Protein AF-A0A1B6I492-F1 (afdb_monomer_lite)

Radius of gyration: 30.27 Å; chains: 1; bounding box: 69×36×92 Å

InterPro domains:
  IPR038983 C2 domain-containing protein 5 [PTHR37412] (3-91)
  IPR056430 C2 domain-containing protein 5, forth YbjQ-like domain [PF23028] (2-84)

Sequence (125 aa):
SLPGLDDLEVVRNLQMFTQILRMRNNSSSNQPPPPIHNDFDKILQGVYYKMRRMTPCALGNFKIRFALPESDDIQICIVGMALGLNDKVRKSVRRRTVGAASKPESAWPGRSGGGEEPSDVHSDT

Foldseek 3Di:
DAPPCPVFDWDAPKDKDKDKDKDFQPPVDPDDDDDPVVVVVVVVVVVVVVCPVLPVKDKAPWDWDWDDPDVRMIMIMIITMIIRTDPVVVVVVVCVVVVVPPDDDDDDDDDDDDDDDDDDDDDDD

Organism: NCBI:txid320908

pLDDT: mean 70.13, std 17.62, range [33.47, 92.19]

Structure (mmCIF, N/CA/C/O backbone):
data_AF-A0A1B6I492-F1
#
_entry.id   AF-A0A1B6I492-F1
#
loop_
_atom_site.group_PDB
_atom_site.id
_atom_site.type_symbol
_atom_site.label_atom_id
_atom_site.label_alt_id
_atom_site.label_comp_id
_atom_site.label_asym_id
_atom_site.label_entity_id
_atom_site.label_seq_id
_atom_site.pdbx_PDB_ins_code
_atom_site.Cartn_x
_atom_site.Cartn_y
_atom_site.Cartn_z
_atom_site.occupancy
_atom_site.B_iso_or_equiv
_atom_site.auth_seq_id
_atom_site.auth_comp_id
_atom_site.auth_asym_id
_atom_site.auth_atom_id
_atom_site.pdbx_PDB_model_num
ATOM 1 N N . SER A 1 1 ? -9.892 -15.845 6.747 1.00 57.31 1 SER A N 1
ATOM 2 C CA . SER A 1 1 ? -10.081 -14.692 7.653 1.00 57.31 1 SER A CA 1
ATOM 3 C C . SER A 1 1 ? -8.867 -13.775 7.555 1.00 57.31 1 SER A C 1
ATOM 5 O O . SER A 1 1 ? -7.815 -14.239 7.122 1.00 57.31 1 SER A O 1
ATOM 7 N N . LEU A 1 2 ? -9.004 -12.477 7.867 1.00 64.69 2 LEU A N 1
ATOM 8 C CA . LEU A 1 2 ? -7.837 -11.601 8.031 1.00 64.69 2 LEU A CA 1
ATOM 9 C C . LEU A 1 2 ? -7.201 -11.868 9.403 1.00 64.69 2 LEU A C 1
ATOM 11 O O . LEU A 1 2 ? -7.932 -11.842 10.392 1.00 64.69 2 LEU A O 1
ATOM 15 N N . PRO A 1 3 ? -5.879 -12.095 9.485 1.00 67.38 3 PRO A N 1
ATOM 16 C CA . PRO A 1 3 ? -5.229 -12.430 10.747 1.00 67.38 3 PRO A CA 1
ATOM 17 C C . PRO A 1 3 ? -5.353 -11.283 11.758 1.00 67.38 3 PRO A C 1
ATOM 19 O O . PRO A 1 3 ? -5.085 -10.125 11.432 1.00 67.38 3 PRO A O 1
ATOM 22 N N . GLY A 1 4 ? -5.756 -11.600 12.993 1.00 66.69 4 GLY A N 1
ATOM 23 C CA . GLY A 1 4 ? -5.865 -10.620 14.083 1.00 66.69 4 GLY A CA 1
ATOM 24 C C . GLY A 1 4 ? -7.115 -9.735 14.025 1.00 66.69 4 GLY A C 1
ATOM 25 O O . GLY A 1 4 ? -7.215 -8.756 14.784 1.00 66.69 4 GLY A O 1
ATOM 26 N N . LEU A 1 5 ? -8.049 -10.079 13.134 1.00 69.25 5 LEU A N 1
ATOM 27 C CA . LEU A 1 5 ? -9.354 -9.445 12.954 1.00 69.25 5 LEU A CA 1
ATOM 28 C C . LEU A 1 5 ? -10.522 -10.387 13.291 1.00 69.25 5 LEU A C 1
ATOM 30 O O . LEU A 1 5 ? -11.663 -10.058 12.987 1.00 69.25 5 LEU A O 1
ATOM 34 N N . ASP A 1 6 ? -10.252 -11.535 13.911 1.00 70.06 6 ASP A N 1
ATOM 35 C CA . ASP A 1 6 ? -11.236 -12.605 14.113 1.00 70.06 6 ASP A CA 1
ATOM 36 C C . ASP A 1 6 ? -12.430 -12.172 14.993 1.00 70.06 6 ASP A C 1
ATOM 38 O O . ASP A 1 6 ? -13.558 -12.585 14.740 1.00 70.06 6 ASP A O 1
ATOM 42 N N . ASP A 1 7 ? -12.213 -11.245 15.934 1.00 67.94 7 ASP A N 1
ATOM 43 C CA . ASP A 1 7 ?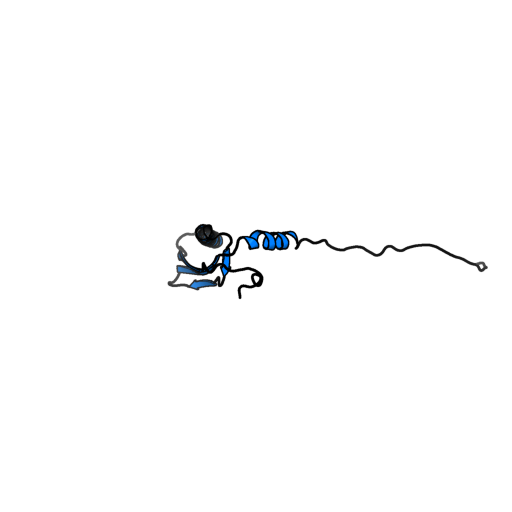 -13.259 -10.688 16.814 1.00 67.94 7 ASP A CA 1
ATOM 44 C C . ASP A 1 7 ? -13.925 -9.413 16.259 1.00 67.94 7 ASP A C 1
ATOM 46 O O . ASP A 1 7 ? -14.736 -8.768 16.936 1.00 67.94 7 ASP A O 1
ATOM 50 N N . LEU A 1 8 ? -13.512 -8.954 15.074 1.00 68.06 8 LEU A N 1
ATOM 51 C CA . LEU A 1 8 ? -13.925 -7.666 14.527 1.00 68.06 8 LEU A CA 1
ATOM 52 C C . LEU A 1 8 ? -15.013 -7.852 13.472 1.00 68.06 8 LEU A C 1
ATOM 54 O O . LEU A 1 8 ? -14.845 -8.555 12.480 1.00 68.06 8 LEU A O 1
ATOM 58 N N . GLU A 1 9 ? -16.121 -7.137 13.656 1.00 70.94 9 GLU A N 1
ATOM 59 C CA . GLU A 1 9 ? -17.194 -7.088 12.670 1.00 70.94 9 GLU A CA 1
ATOM 60 C C . GLU A 1 9 ? -16.728 -6.301 11.436 1.00 70.94 9 GLU A C 1
ATOM 62 O O . GLU A 1 9 ? -16.591 -5.070 11.457 1.00 70.94 9 GLU A O 1
ATOM 67 N N . VAL A 1 10 ? -16.456 -7.036 10.358 1.00 69.38 10 VAL A N 1
ATOM 68 C CA . VAL A 1 10 ? -16.157 -6.470 9.045 1.00 69.38 10 VAL A CA 1
ATOM 69 C C . VAL A 1 10 ? -17.453 -5.927 8.454 1.00 69.38 10 VAL A C 1
ATOM 71 O O . VAL A 1 10 ? -18.393 -6.672 8.173 1.00 69.38 10 VAL A O 1
ATOM 74 N N . VAL A 1 11 ? -17.497 -4.616 8.232 1.00 67.06 11 VAL A N 1
ATOM 75 C CA . VAL A 1 11 ? -18.570 -3.995 7.457 1.00 67.06 11 VAL A CA 1
ATOM 76 C C . VAL A 1 11 ? -18.332 -4.407 6.008 1.00 67.06 11 VAL A C 1
ATOM 78 O O . VAL A 1 11 ? -17.213 -4.316 5.512 1.00 67.06 11 VAL A O 1
ATOM 81 N N . ARG A 1 12 ? -19.372 -4.867 5.305 1.00 65.12 12 ARG A N 1
ATOM 82 C CA . ARG A 1 12 ? -19.280 -5.451 3.947 1.00 65.12 12 ARG A CA 1
ATOM 83 C C . ARG A 1 12 ? -18.794 -4.483 2.843 1.00 65.12 12 ARG A C 1
ATOM 85 O O . ARG A 1 12 ? -18.956 -4.774 1.663 1.00 65.12 12 ARG A O 1
ATOM 92 N N . ASN A 1 13 ? -18.202 -3.343 3.201 1.00 72.00 13 ASN A N 1
ATOM 93 C CA . ASN A 1 13 ? -17.577 -2.398 2.287 1.00 72.00 13 ASN A CA 1
ATOM 94 C C . ASN A 1 13 ? -16.149 -2.860 1.951 1.00 72.00 13 ASN A C 1
ATOM 96 O O . ASN A 1 13 ? -15.178 -2.486 2.613 1.00 72.00 13 ASN A O 1
ATOM 100 N N . LEU A 1 14 ? -16.058 -3.736 0.949 1.00 83.38 14 LEU A N 1
ATOM 101 C CA . LEU A 1 14 ? -14.813 -4.228 0.370 1.00 83.38 14 LEU A CA 1
ATOM 102 C C . LEU A 1 14 ? -14.456 -3.378 -0.849 1.00 83.38 14 LEU A C 1
ATOM 104 O O . LEU A 1 14 ? -15.247 -3.266 -1.784 1.00 83.38 14 LEU A O 1
ATOM 108 N N . GLN A 1 15 ? -13.240 -2.839 -0.873 1.00 88.75 15 GLN A N 1
ATOM 109 C CA . GLN A 1 15 ? -12.682 -2.183 -2.053 1.00 88.75 15 GLN A CA 1
ATOM 110 C C . GLN A 1 15 ? -11.389 -2.865 -2.478 1.00 88.75 15 GLN A C 1
ATOM 112 O O . GLN A 1 15 ? -10.414 -2.899 -1.731 1.00 88.75 15 GLN A O 1
ATOM 117 N N . MET A 1 16 ? -11.367 -3.393 -3.698 1.00 91.19 16 MET A N 1
ATOM 118 C CA . MET A 1 16 ? -10.130 -3.815 -4.346 1.00 91.19 16 MET A CA 1
ATOM 119 C C . MET A 1 16 ? -9.393 -2.603 -4.907 1.00 91.19 16 MET A C 1
ATOM 121 O O . MET A 1 16 ? -10.011 -1.685 -5.446 1.00 91.19 16 MET A O 1
ATOM 125 N N . PHE A 1 17 ? -8.065 -2.624 -4.838 1.00 88.94 17 PHE A N 1
ATOM 126 C CA . PHE A 1 17 ? -7.234 -1.633 -5.506 1.00 88.94 17 PHE A CA 1
ATOM 127 C C . PHE A 1 17 ? -6.060 -2.282 -6.233 1.00 88.94 17 PHE A C 1
ATOM 129 O O . PHE A 1 17 ? -5.566 -3.349 -5.868 1.00 88.94 17 PHE A O 1
ATOM 136 N N . THR A 1 18 ? -5.615 -1.605 -7.287 1.00 90.88 18 THR A N 1
ATOM 137 C CA . THR A 1 18 ? -4.382 -1.899 -8.013 1.00 90.88 18 THR A CA 1
ATOM 138 C C . THR A 1 18 ? -3.671 -0.581 -8.278 1.00 90.88 18 THR A C 1
ATOM 140 O O . THR A 1 18 ? -4.291 0.370 -8.752 1.00 90.88 18 THR A O 1
ATOM 143 N N . GLN A 1 19 ? -2.385 -0.509 -7.953 1.00 89.69 19 GLN A N 1
ATOM 144 C CA . GLN A 1 19 ? -1.532 0.635 -8.235 1.00 89.69 19 GLN A CA 1
ATOM 145 C C . GLN A 1 19 ? -0.311 0.149 -9.005 1.00 89.69 19 GLN A C 1
ATOM 147 O O . GLN A 1 19 ? 0.395 -0.747 -8.551 1.00 89.69 19 GLN A O 1
ATOM 152 N N . ILE A 1 20 ? -0.070 0.743 -10.169 1.00 88.50 20 ILE A N 1
ATOM 153 C CA . ILE A 1 20 ? 1.083 0.431 -11.009 1.00 88.50 20 ILE A CA 1
ATOM 154 C C . ILE A 1 20 ? 1.993 1.651 -11.022 1.00 88.50 20 ILE A C 1
ATOM 156 O O . ILE A 1 20 ? 1.534 2.773 -11.239 1.00 88.50 20 ILE A O 1
ATOM 160 N N . LEU A 1 21 ? 3.274 1.414 -10.787 1.00 86.06 21 LEU A N 1
ATOM 161 C CA . LEU A 1 21 ? 4.347 2.376 -10.942 1.00 86.06 21 LEU A CA 1
ATOM 162 C C . LEU A 1 21 ? 5.331 1.817 -11.962 1.00 86.06 21 LEU A C 1
ATOM 164 O O . LEU A 1 21 ? 5.721 0.655 -11.883 1.00 86.06 21 LEU A O 1
ATOM 168 N N . ARG A 1 22 ? 5.721 2.655 -12.916 1.00 86.19 22 ARG A N 1
ATOM 169 C CA . ARG A 1 22 ? 6.772 2.354 -13.883 1.00 86.19 22 ARG A CA 1
ATOM 170 C C . ARG A 1 22 ? 7.928 3.302 -13.634 1.00 86.19 22 ARG A C 1
ATOM 172 O O . ARG A 1 22 ? 7.721 4.509 -13.536 1.00 86.19 22 ARG A O 1
ATOM 179 N N . MET A 1 23 ? 9.113 2.735 -13.505 1.00 82.75 23 MET A N 1
ATOM 180 C CA . MET A 1 23 ? 10.364 3.443 -13.307 1.00 82.75 23 MET A CA 1
ATOM 181 C C . MET A 1 23 ? 11.292 3.051 -14.443 1.00 82.75 23 MET A C 1
ATOM 183 O O . MET A 1 23 ? 11.402 1.873 -14.764 1.00 82.75 23 MET A O 1
ATOM 187 N N . ARG A 1 24 ? 11.966 4.034 -15.024 1.00 79.25 24 ARG A N 1
ATOM 188 C CA . ARG A 1 24 ? 13.002 3.801 -16.022 1.00 79.25 24 ARG A CA 1
ATOM 189 C C . ARG A 1 24 ? 14.354 4.009 -15.369 1.00 79.25 24 ARG A C 1
ATOM 191 O O . ARG A 1 24 ? 14.593 5.061 -14.770 1.00 79.25 24 ARG A O 1
ATOM 198 N N . ASN A 1 25 ? 15.231 3.026 -15.484 1.00 69.50 25 ASN A N 1
ATOM 199 C CA . ASN A 1 25 ? 16.623 3.165 -15.107 1.00 69.50 25 ASN A CA 1
ATOM 200 C C . ASN A 1 25 ? 17.312 4.006 -16.186 1.00 69.50 25 ASN A C 1
ATOM 202 O O . ASN A 1 25 ? 17.648 3.517 -17.261 1.00 69.50 25 ASN A O 1
ATOM 206 N N . ASN A 1 26 ? 17.457 5.309 -15.942 1.00 65.06 26 ASN A N 1
ATOM 207 C CA . ASN A 1 26 ? 18.165 6.176 -16.874 1.00 65.06 26 ASN A CA 1
ATOM 208 C C . ASN A 1 26 ? 19.681 6.003 -16.699 1.00 65.06 26 ASN A C 1
ATOM 210 O O . ASN A 1 26 ? 20.346 6.834 -16.084 1.00 65.06 26 ASN A O 1
ATOM 214 N N . SER A 1 27 ? 20.214 4.919 -17.257 1.00 61.28 27 SER A N 1
ATOM 215 C CA . SER A 1 27 ? 21.640 4.575 -17.255 1.00 61.28 27 SER A CA 1
ATOM 216 C C . SER A 1 27 ? 22.529 5.587 -18.000 1.00 61.28 27 SER A C 1
ATOM 218 O O . SER A 1 27 ? 23.750 5.499 -17.912 1.00 61.28 27 SER A O 1
ATOM 220 N N . SER A 1 28 ? 21.948 6.577 -18.698 1.00 63.28 28 SER A N 1
ATOM 221 C CA . SER A 1 28 ? 22.693 7.643 -19.391 1.00 63.28 28 SER A CA 1
ATOM 222 C C . SER A 1 28 ? 23.178 8.777 -18.481 1.00 63.28 28 SER A C 1
ATOM 224 O O . SER A 1 28 ? 23.981 9.610 -18.901 1.00 63.28 28 SER A O 1
ATOM 226 N N . SER A 1 29 ? 22.707 8.826 -17.234 1.00 65.88 29 SER A N 1
ATOM 227 C CA . SER A 1 29 ? 23.165 9.798 -16.247 1.00 65.88 29 SER A CA 1
ATOM 228 C C . SER A 1 29 ? 24.250 9.163 -15.382 1.00 65.88 29 SER A C 1
ATOM 230 O O . SER A 1 29 ? 23.999 8.159 -14.725 1.00 65.88 29 SER A O 1
ATOM 232 N N . ASN A 1 30 ? 25.433 9.780 -15.290 1.00 68.88 30 ASN A N 1
ATOM 233 C CA . ASN A 1 30 ? 26.482 9.415 -14.319 1.00 68.88 30 ASN A CA 1
ATOM 234 C C . ASN A 1 30 ? 26.072 9.710 -12.854 1.00 68.88 30 ASN A C 1
ATOM 236 O O . ASN A 1 30 ? 26.920 9.963 -11.999 1.00 68.88 30 ASN A O 1
ATOM 240 N N . GLN A 1 31 ? 24.773 9.769 -12.559 1.00 71.69 31 GLN A N 1
ATOM 241 C CA . GLN A 1 31 ? 24.230 9.978 -11.227 1.00 71.69 31 GLN A CA 1
ATOM 242 C C . GLN A 1 31 ? 23.668 8.660 -10.697 1.00 71.69 31 GLN A C 1
ATOM 244 O O . GLN A 1 31 ? 23.003 7.938 -11.442 1.00 71.69 31 GLN A O 1
ATOM 249 N N . PRO A 1 32 ? 23.896 8.346 -9.412 1.00 69.38 32 PRO A N 1
ATOM 250 C CA . PRO A 1 32 ? 23.286 7.180 -8.797 1.00 69.38 32 PRO A CA 1
ATOM 251 C C . PRO A 1 32 ? 21.754 7.273 -8.902 1.00 69.38 32 PRO A C 1
ATOM 253 O O . PRO A 1 32 ? 21.192 8.362 -8.726 1.00 69.38 32 PRO A O 1
ATOM 256 N N . PRO A 1 33 ? 21.061 6.158 -9.193 1.00 68.69 33 PRO A N 1
ATOM 257 C CA . PRO A 1 33 ? 19.611 6.157 -9.296 1.00 68.69 33 PRO A CA 1
ATOM 258 C C . PRO A 1 33 ? 18.979 6.599 -7.966 1.00 68.69 33 PRO A C 1
ATOM 260 O O . PRO A 1 33 ? 19.503 6.275 -6.893 1.00 68.69 33 PRO A O 1
ATOM 263 N N . PRO A 1 34 ? 17.854 7.337 -8.007 1.00 70.06 34 PRO A N 1
ATOM 264 C CA . PRO A 1 34 ? 17.170 7.751 -6.795 1.00 70.06 34 PRO A CA 1
ATOM 265 C C . PRO A 1 34 ? 16.717 6.527 -5.982 1.00 70.06 34 PRO A C 1
ATOM 267 O O . PRO A 1 34 ? 16.385 5.483 -6.555 1.00 70.06 34 PRO A O 1
ATOM 270 N N . PRO A 1 35 ? 16.666 6.633 -4.644 1.00 74.69 35 PRO A N 1
ATOM 271 C CA . PRO A 1 35 ? 16.264 5.518 -3.804 1.00 74.69 35 PRO A CA 1
ATOM 272 C C . PRO A 1 35 ? 14.826 5.078 -4.098 1.00 74.69 35 PRO A C 1
ATOM 274 O O . PRO A 1 35 ? 13.886 5.862 -3.972 1.00 74.69 35 PRO A O 1
ATOM 277 N N . ILE A 1 36 ? 14.655 3.793 -4.402 1.00 73.69 36 ILE A N 1
ATOM 278 C CA . ILE A 1 36 ? 13.370 3.179 -4.775 1.00 73.69 36 ILE A CA 1
ATOM 279 C C . ILE A 1 36 ? 12.312 3.327 -3.657 1.00 73.69 36 ILE A C 1
ATOM 281 O O . ILE A 1 36 ? 11.113 3.364 -3.930 1.00 73.69 36 ILE A O 1
ATOM 285 N N . HIS A 1 37 ? 12.733 3.466 -2.390 1.00 75.75 37 HIS A N 1
ATOM 286 C CA . HIS A 1 37 ? 11.817 3.616 -1.250 1.00 75.75 37 HIS A CA 1
ATOM 287 C C . HIS A 1 37 ? 10.915 4.857 -1.357 1.00 75.75 37 HIS A C 1
ATOM 289 O O . HIS A 1 37 ? 9.742 4.781 -1.002 1.00 75.75 37 HIS A O 1
ATOM 295 N N . ASN A 1 38 ? 11.412 5.958 -1.932 1.00 80.06 38 ASN A N 1
ATOM 296 C CA . ASN A 1 38 ? 10.639 7.195 -2.078 1.00 80.06 38 ASN A CA 1
ATOM 297 C C . ASN A 1 38 ? 9.395 7.003 -2.951 1.00 80.06 38 ASN A C 1
ATOM 299 O O . ASN A 1 38 ? 8.358 7.629 -2.728 1.00 80.06 38 ASN A O 1
ATOM 303 N N . ASP A 1 39 ? 9.486 6.145 -3.965 1.00 78.88 39 ASP A N 1
ATOM 304 C CA . ASP A 1 39 ? 8.364 5.903 -4.863 1.00 78.88 39 ASP A CA 1
ATOM 305 C C . ASP A 1 39 ? 7.365 4.902 -4.271 1.00 78.88 39 ASP A C 1
ATOM 307 O O . ASP A 1 39 ? 6.155 5.046 -4.472 1.00 78.88 39 ASP A O 1
ATOM 311 N N . PHE A 1 40 ? 7.836 3.965 -3.442 1.00 79.88 40 PHE A N 1
ATOM 312 C CA . PHE A 1 40 ? 6.965 3.136 -2.606 1.00 79.88 40 PHE A CA 1
ATOM 313 C C . PHE A 1 40 ? 6.151 3.964 -1.611 1.00 79.88 40 PHE A C 1
ATOM 315 O O . PHE A 1 40 ? 4.943 3.743 -1.487 1.00 79.88 40 PHE A O 1
ATOM 322 N N . ASP A 1 41 ? 6.770 4.944 -0.954 1.00 84.62 41 ASP A N 1
ATOM 323 C CA . ASP A 1 41 ? 6.083 5.809 0.007 1.00 84.62 41 ASP A CA 1
ATOM 324 C C . ASP A 1 41 ? 4.965 6.617 -0.656 1.00 84.62 41 ASP A C 1
ATOM 326 O O . ASP A 1 41 ? 3.847 6.666 -0.137 1.00 84.62 41 ASP A O 1
ATOM 330 N N . LYS A 1 42 ? 5.210 7.168 -1.852 1.00 83.00 42 LYS A N 1
ATOM 331 C CA . LYS A 1 42 ? 4.177 7.870 -2.639 1.00 83.00 42 LYS A CA 1
ATOM 332 C C . LYS A 1 42 ? 2.995 6.959 -2.964 1.00 83.00 42 LYS A C 1
ATOM 334 O O . LYS A 1 42 ? 1.838 7.380 -2.859 1.00 83.00 42 LYS A O 1
ATOM 339 N N . ILE A 1 43 ? 3.263 5.707 -3.342 1.00 82.50 43 ILE A N 1
ATOM 340 C CA . ILE A 1 43 ? 2.205 4.729 -3.617 1.00 82.50 43 ILE A CA 1
ATOM 341 C C . ILE A 1 43 ? 1.394 4.453 -2.351 1.00 82.50 43 ILE A C 1
ATOM 343 O O . ILE A 1 43 ? 0.163 4.553 -2.378 1.00 82.50 43 ILE A O 1
ATOM 347 N N . LEU A 1 44 ? 2.065 4.117 -1.247 1.00 83.31 44 LEU A N 1
ATOM 348 C CA . LEU A 1 44 ? 1.402 3.820 0.019 1.00 83.31 44 LEU A CA 1
ATOM 349 C C . LEU A 1 44 ? 0.587 5.021 0.496 1.00 83.31 44 LEU A C 1
ATOM 351 O O . LEU A 1 44 ? -0.570 4.858 0.875 1.00 83.31 44 LEU A O 1
ATOM 355 N N . GLN A 1 45 ? 1.124 6.236 0.389 1.00 87.94 45 GLN A N 1
ATOM 356 C CA . GLN A 1 45 ? 0.415 7.470 0.719 1.00 87.94 45 GLN A CA 1
ATOM 357 C C . GLN A 1 45 ? -0.853 7.654 -0.128 1.00 87.94 45 GLN A C 1
ATOM 359 O O . GLN A 1 45 ? -1.898 8.034 0.413 1.00 87.94 45 GLN A O 1
ATOM 364 N N . GLY A 1 46 ? -0.795 7.345 -1.426 1.00 85.69 46 GLY A N 1
ATOM 365 C CA . GLY A 1 46 ? -1.958 7.363 -2.316 1.00 85.69 46 GLY A CA 1
ATOM 366 C C . GLY A 1 46 ? -3.024 6.339 -1.916 1.00 85.69 46 GLY A C 1
ATOM 367 O O . GLY A 1 46 ? -4.215 6.665 -1.874 1.00 85.69 46 GLY A O 1
ATOM 368 N N . VAL A 1 47 ? -2.606 5.124 -1.556 1.00 83.88 47 VAL A N 1
ATOM 369 C CA . VAL A 1 47 ? -3.497 4.074 -1.035 1.00 83.88 47 VAL A CA 1
ATOM 370 C C . VAL A 1 47 ? -4.135 4.523 0.282 1.00 83.88 47 VAL A C 1
ATOM 372 O O . VAL A 1 47 ? -5.361 4.507 0.402 1.00 83.88 47 VAL A O 1
ATOM 375 N N . TYR A 1 48 ? -3.344 5.027 1.233 1.00 86.69 48 TYR A N 1
ATOM 376 C CA . TYR A 1 48 ? -3.850 5.571 2.493 1.00 86.69 48 TYR A CA 1
ATOM 377 C C . TYR A 1 48 ? -4.848 6.700 2.266 1.00 86.69 48 TYR A C 1
ATOM 379 O O . TYR A 1 48 ? -5.895 6.707 2.906 1.00 86.69 48 TYR A O 1
ATOM 387 N N . TYR A 1 49 ? -4.574 7.619 1.335 1.00 88.06 49 TYR A N 1
ATOM 388 C CA . TYR A 1 49 ? -5.488 8.713 1.012 1.00 88.06 49 TYR A CA 1
ATOM 389 C C . TYR A 1 49 ? -6.835 8.221 0.503 1.00 88.06 49 TYR A C 1
ATOM 391 O O . TYR A 1 49 ? -7.867 8.659 1.016 1.00 88.06 49 TYR A O 1
ATOM 399 N N . LYS A 1 50 ? -6.834 7.278 -0.441 1.00 83.38 50 LYS A N 1
ATOM 400 C CA . LYS A 1 50 ? -8.066 6.676 -0.966 1.00 83.38 50 LYS A CA 1
ATOM 401 C C . LYS A 1 50 ? -8.872 5.991 0.145 1.00 83.38 50 LYS A C 1
ATOM 403 O O . LYS A 1 50 ? -10.085 6.170 0.222 1.00 83.38 50 LYS A O 1
ATOM 408 N N . MET A 1 51 ? -8.197 5.296 1.060 1.00 83.81 51 MET A N 1
ATOM 409 C CA . MET A 1 51 ? -8.843 4.582 2.165 1.00 83.81 51 MET A CA 1
ATOM 410 C C . MET A 1 51 ? -9.355 5.471 3.303 1.00 83.81 51 MET A C 1
ATOM 412 O O . MET A 1 51 ? -10.150 4.990 4.108 1.00 83.81 51 MET A O 1
ATOM 416 N N . ARG A 1 52 ? -8.973 6.758 3.388 1.00 86.19 52 ARG A N 1
ATOM 417 C CA . ARG A 1 52 ? -9.407 7.650 4.490 1.00 86.19 52 ARG A CA 1
ATOM 418 C C . ARG A 1 52 ? -10.926 7.673 4.667 1.00 86.19 52 ARG A C 1
ATOM 420 O O . ARG A 1 52 ? -11.396 7.713 5.802 1.00 86.19 52 ARG A O 1
ATOM 427 N N . ARG A 1 53 ? -11.683 7.575 3.569 1.00 84.81 53 ARG A N 1
ATOM 428 C CA . ARG A 1 53 ? -13.158 7.550 3.578 1.00 84.81 53 ARG A CA 1
ATOM 429 C C . ARG A 1 53 ? -13.773 6.250 4.107 1.00 84.81 53 ARG A C 1
ATOM 431 O O . ARG A 1 53 ? -14.977 6.208 4.313 1.00 84.81 53 ARG A O 1
ATOM 438 N N . MET A 1 54 ? -12.972 5.210 4.326 1.00 84.00 54 MET A N 1
ATOM 439 C CA . MET A 1 54 ? -13.408 3.921 4.873 1.00 84.00 54 MET A CA 1
ATOM 440 C C . MET A 1 54 ? -12.924 3.689 6.305 1.00 84.00 54 MET A C 1
ATOM 442 O O . MET A 1 54 ? -13.011 2.575 6.806 1.00 84.00 54 MET A O 1
ATOM 446 N N . THR A 1 55 ? -12.386 4.716 6.964 1.00 85.31 55 THR A N 1
ATOM 447 C CA . THR A 1 55 ? -11.855 4.586 8.324 1.00 85.31 55 THR A CA 1
ATOM 448 C C . THR A 1 55 ? -12.990 4.322 9.325 1.00 85.31 55 THR A C 1
ATOM 450 O O . THR A 1 55 ? -13.918 5.130 9.378 1.00 85.31 55 THR A O 1
ATOM 453 N N . PRO A 1 56 ? -12.895 3.289 10.186 1.00 85.12 56 PRO A N 1
ATOM 454 C CA . PRO A 1 56 ? -11.770 2.360 10.334 1.00 85.12 56 PRO A CA 1
ATOM 455 C C . PRO A 1 56 ? -11.781 1.253 9.267 1.00 85.12 56 PRO A C 1
ATOM 457 O O . PRO A 1 56 ? -12.804 0.623 9.048 1.00 85.12 56 PRO A O 1
ATOM 460 N N . CYS A 1 57 ? -10.633 0.966 8.645 1.00 86.75 57 CYS A N 1
ATOM 461 C CA . CYS A 1 57 ? -10.493 -0.125 7.675 1.00 86.75 57 CYS A CA 1
ATOM 462 C C . CYS A 1 57 ? -9.244 -0.973 7.934 1.00 86.75 57 CYS A C 1
ATOM 464 O O . CYS A 1 57 ? -8.258 -0.478 8.483 1.00 86.75 57 CYS A O 1
ATOM 466 N N . ALA A 1 58 ? -9.264 -2.228 7.483 1.00 86.25 58 ALA A N 1
ATOM 467 C CA . ALA A 1 58 ? -8.093 -3.099 7.415 1.00 86.25 58 ALA A CA 1
ATOM 468 C C . ALA A 1 58 ? -7.621 -3.274 5.969 1.00 86.25 58 ALA A C 1
ATOM 470 O O . ALA A 1 58 ? -8.431 -3.393 5.048 1.00 86.25 58 ALA A O 1
ATOM 471 N N . LEU A 1 59 ? -6.302 -3.336 5.788 1.00 88.06 59 LEU A N 1
ATOM 472 C CA . LEU A 1 59 ? -5.680 -3.759 4.540 1.00 88.06 59 LEU A CA 1
ATOM 473 C C . LEU A 1 59 ? -5.532 -5.280 4.531 1.00 88.06 59 LEU A C 1
ATOM 475 O O . LEU A 1 59 ? -4.982 -5.868 5.459 1.00 88.06 59 LEU A O 1
ATOM 479 N N . GLY A 1 60 ? -6.018 -5.905 3.467 1.00 86.81 60 GLY A N 1
ATOM 480 C CA . GLY A 1 60 ? -6.006 -7.344 3.263 1.00 86.81 60 GLY A CA 1
ATOM 481 C C . GLY A 1 60 ? -5.429 -7.720 1.908 1.00 86.81 60 GLY A C 1
ATOM 482 O O . GLY A 1 60 ? -5.476 -6.938 0.958 1.00 86.81 60 GLY A O 1
ATOM 483 N N . ASN A 1 61 ? -4.903 -8.942 1.815 1.00 87.56 61 ASN A N 1
ATOM 484 C CA . ASN A 1 61 ? -4.428 -9.550 0.567 1.00 87.56 61 ASN A CA 1
ATOM 485 C C . ASN A 1 61 ? -3.478 -8.643 -0.234 1.00 87.56 61 ASN A C 1
ATOM 487 O O . ASN A 1 61 ? -3.524 -8.611 -1.464 1.00 87.56 61 ASN A O 1
ATOM 491 N N . PHE A 1 62 ? -2.630 -7.907 0.482 1.00 88.44 62 PHE A N 1
ATOM 492 C CA . PHE A 1 62 ? -1.670 -6.985 -0.094 1.00 88.44 62 PHE A CA 1
ATOM 493 C C . PHE A 1 62 ? -0.537 -7.760 -0.773 1.00 88.44 62 PHE A C 1
ATOM 495 O O . PHE A 1 62 ? 0.121 -8.592 -0.149 1.00 88.44 62 PHE A O 1
ATOM 502 N N . LYS A 1 63 ? -0.335 -7.517 -2.066 1.00 91.19 63 LYS A N 1
ATOM 503 C CA . LYS A 1 63 ? 0.663 -8.180 -2.906 1.00 91.19 63 LYS A CA 1
ATOM 504 C C . LYS A 1 63 ? 1.436 -7.123 -3.672 1.00 91.19 63 LYS A C 1
ATOM 506 O O . LYS A 1 63 ? 0.835 -6.288 -4.341 1.00 91.19 63 LYS A O 1
ATOM 511 N N . ILE A 1 64 ? 2.758 -7.213 -3.621 1.00 90.31 64 ILE A N 1
ATOM 512 C CA . ILE A 1 64 ? 3.662 -6.404 -4.436 1.00 90.31 64 ILE A CA 1
ATOM 513 C C . ILE A 1 64 ? 4.285 -7.332 -5.476 1.00 90.31 64 ILE A C 1
ATOM 515 O O . ILE A 1 64 ? 4.752 -8.420 -5.142 1.00 90.31 64 ILE A O 1
ATOM 519 N N . ARG A 1 65 ? 4.259 -6.924 -6.741 1.00 90.75 65 ARG A N 1
ATOM 520 C CA . ARG A 1 65 ? 4.869 -7.634 -7.866 1.00 90.75 65 ARG A CA 1
ATOM 521 C C . ARG A 1 65 ? 5.845 -6.709 -8.566 1.00 90.75 65 ARG A C 1
ATOM 523 O O . ARG A 1 65 ? 5.518 -5.552 -8.811 1.00 90.75 65 ARG A O 1
ATOM 530 N N . PHE A 1 66 ? 6.994 -7.254 -8.929 1.00 88.19 66 PHE A N 1
ATOM 531 C CA . PHE A 1 66 ? 8.007 -6.576 -9.723 1.00 88.19 66 PHE A CA 1
ATOM 532 C C . PHE A 1 66 ? 8.078 -7.263 -11.083 1.00 88.19 66 PHE A C 1
ATOM 534 O O . PHE A 1 66 ? 8.077 -8.492 -11.150 1.00 88.19 66 PHE A O 1
ATOM 541 N N . ALA A 1 67 ? 8.098 -6.481 -12.154 1.00 86.62 67 ALA A N 1
ATOM 542 C CA . ALA A 1 67 ? 8.272 -6.967 -13.515 1.00 86.62 67 ALA A CA 1
ATOM 543 C C . ALA A 1 67 ? 9.267 -6.073 -14.256 1.00 86.62 67 ALA A C 1
ATOM 545 O O . ALA A 1 67 ? 9.323 -4.874 -13.993 1.00 86.62 67 ALA A O 1
ATOM 546 N N . LEU A 1 68 ? 10.015 -6.657 -15.189 1.00 83.31 68 LEU A N 1
ATOM 547 C CA . LEU A 1 68 ? 10.891 -5.94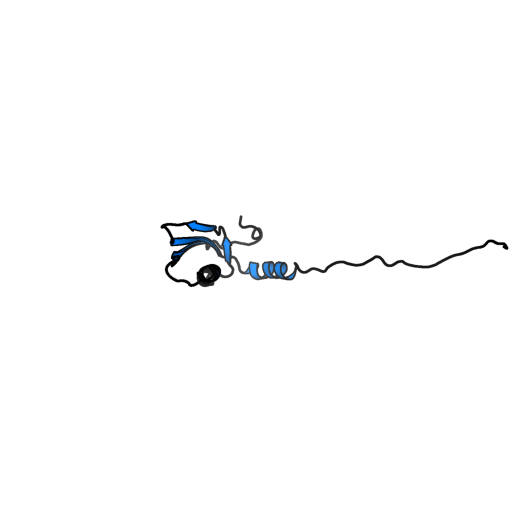5 -16.117 1.00 83.31 68 LEU A CA 1
ATOM 548 C C . LEU A 1 68 ? 10.256 -6.028 -17.514 1.00 83.31 68 LEU A C 1
ATOM 550 O O . LEU A 1 68 ? 10.476 -7.022 -18.204 1.00 83.31 68 LEU A O 1
ATOM 554 N N . PRO A 1 69 ? 9.360 -5.094 -17.892 1.00 74.75 69 PRO A N 1
ATOM 555 C CA . PRO A 1 69 ? 8.688 -5.141 -19.192 1.00 74.75 69 PRO A CA 1
ATOM 556 C C . PRO A 1 69 ? 9.641 -4.932 -20.380 1.00 74.75 69 PRO A C 1
ATOM 558 O O . PRO A 1 69 ? 9.390 -5.492 -21.442 1.00 74.75 69 PRO A O 1
ATOM 561 N N . GLU A 1 70 ? 10.725 -4.176 -20.196 1.00 79.19 70 GLU A N 1
ATOM 562 C CA . GLU A 1 70 ? 11.796 -3.939 -21.174 1.00 79.19 70 GLU A CA 1
ATOM 563 C C . GLU A 1 70 ? 13.155 -3.909 -20.452 1.00 79.19 70 GLU A C 1
ATOM 565 O O . GLU A 1 70 ? 13.208 -3.822 -19.220 1.00 79.19 70 GLU A O 1
ATOM 570 N N . SER A 1 71 ? 14.263 -3.965 -21.200 1.00 71.75 71 SER A N 1
ATOM 571 C CA . SER A 1 71 ? 15.599 -3.700 -20.651 1.00 71.75 71 SER A CA 1
ATOM 572 C C . SER A 1 71 ? 15.615 -2.298 -20.032 1.00 71.75 71 SER A C 1
ATOM 574 O O . SER A 1 71 ? 15.268 -1.336 -20.707 1.00 71.75 71 SER A O 1
ATOM 576 N N . ASP A 1 72 ? 15.998 -2.198 -18.758 1.00 73.31 72 ASP A N 1
ATOM 577 C CA . ASP A 1 72 ? 16.046 -0.965 -17.951 1.00 73.31 72 ASP A CA 1
ATOM 578 C C . ASP A 1 72 ? 14.709 -0.377 -17.462 1.00 73.31 72 ASP A C 1
ATOM 580 O O . ASP A 1 72 ? 14.727 0.562 -16.663 1.00 73.31 72 ASP A O 1
ATOM 584 N N . ASP A 1 73 ? 13.556 -0.947 -17.814 1.00 81.75 73 ASP A N 1
ATOM 585 C CA . ASP A 1 73 ? 12.273 -0.533 -17.235 1.00 81.75 73 ASP A CA 1
ATOM 586 C C . ASP A 1 73 ? 11.865 -1.473 -16.090 1.00 81.75 73 ASP A C 1
ATOM 588 O O . ASP A 1 73 ? 11.813 -2.692 -16.241 1.00 81.75 73 ASP A O 1
ATOM 592 N N . ILE A 1 74 ? 11.527 -0.904 -14.932 1.00 85.12 74 ILE A N 1
ATOM 593 C CA . ILE A 1 74 ? 11.002 -1.611 -13.759 1.00 85.12 74 ILE A CA 1
ATOM 594 C C . ILE A 1 74 ? 9.534 -1.235 -13.579 1.00 85.12 74 ILE A C 1
ATOM 596 O O . ILE A 1 74 ? 9.174 -0.063 -13.469 1.00 85.12 74 ILE A O 1
ATOM 600 N N . GLN A 1 75 ? 8.668 -2.236 -13.478 1.00 87.88 75 GLN A N 1
ATOM 601 C CA . GLN A 1 75 ? 7.266 -2.065 -13.133 1.00 87.88 75 GLN A CA 1
ATOM 602 C C . GLN A 1 75 ? 6.980 -2.665 -11.759 1.00 87.88 75 GLN A C 1
ATOM 604 O O . GLN A 1 75 ? 7.126 -3.867 -11.538 1.00 87.88 75 GLN A O 1
ATOM 609 N N . ILE A 1 76 ? 6.493 -1.827 -10.853 1.00 87.31 76 ILE A N 1
ATOM 610 C CA . ILE A 1 76 ? 5.993 -2.219 -9.541 1.00 87.31 76 ILE A CA 1
ATOM 611 C C . ILE A 1 76 ? 4.470 -2.222 -9.616 1.00 87.31 76 ILE A C 1
ATOM 613 O O . ILE A 1 76 ? 3.846 -1.222 -9.962 1.00 87.31 76 ILE A O 1
ATOM 617 N N . CYS A 1 77 ? 3.854 -3.351 -9.293 1.00 89.56 77 CYS A N 1
ATOM 618 C CA . CYS A 1 77 ? 2.409 -3.496 -9.216 1.00 89.56 77 CYS A CA 1
ATOM 619 C C . CYS A 1 77 ? 2.017 -3.872 -7.792 1.00 89.56 77 CYS A C 1
ATOM 621 O O . CYS A 1 77 ? 2.461 -4.888 -7.261 1.00 89.56 77 CYS A O 1
ATOM 623 N N . ILE A 1 78 ? 1.172 -3.053 -7.181 1.00 90.56 78 ILE A N 1
ATOM 624 C CA . ILE A 1 78 ? 0.621 -3.279 -5.853 1.00 90.56 78 ILE A CA 1
ATOM 625 C C . ILE A 1 78 ? -0.858 -3.586 -6.002 1.00 90.56 78 ILE A C 1
ATOM 627 O O . ILE A 1 78 ? -1.615 -2.769 -6.519 1.00 90.56 78 ILE A O 1
ATOM 631 N N . VAL A 1 79 ? -1.275 -4.751 -5.524 1.00 92.19 79 VAL A N 1
ATOM 632 C CA . VAL A 1 79 ? -2.673 -5.184 -5.506 1.00 92.19 79 VAL A CA 1
ATOM 633 C C . VAL A 1 79 ? -3.072 -5.428 -4.064 1.00 92.19 79 VAL A C 1
ATOM 635 O O . VAL A 1 79 ? -2.308 -6.011 -3.300 1.00 92.19 79 VAL A O 1
ATOM 638 N N . GLY A 1 80 ? -4.269 -5.016 -3.680 1.00 92.19 80 GLY A N 1
ATOM 639 C CA . GLY A 1 80 ? -4.764 -5.280 -2.341 1.00 92.19 80 GLY A CA 1
ATOM 640 C C . GLY A 1 80 ? -6.255 -5.063 -2.221 1.00 92.19 80 GLY A C 1
ATOM 641 O O . GLY A 1 80 ? -6.945 -4.701 -3.177 1.00 92.19 80 GLY A O 1
ATOM 642 N N . MET A 1 81 ? -6.743 -5.300 -1.014 1.00 90.50 81 MET A N 1
ATOM 643 C CA . MET A 1 81 ? -8.117 -5.0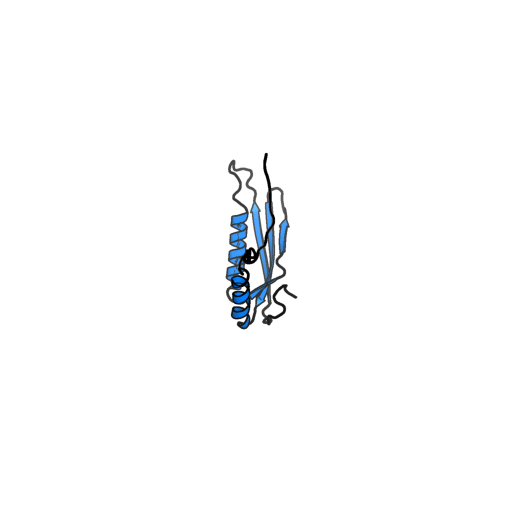41 -0.628 1.00 90.50 81 MET A CA 1
ATOM 644 C C . MET A 1 81 ? -8.138 -4.188 0.628 1.00 90.50 81 MET A C 1
ATOM 646 O O . MET A 1 81 ? -7.294 -4.336 1.511 1.00 90.50 81 MET A O 1
ATOM 650 N N . ALA A 1 82 ? -9.125 -3.316 0.713 1.00 90.62 82 ALA A N 1
ATOM 651 C CA . ALA A 1 82 ? -9.438 -2.550 1.896 1.00 90.62 82 ALA A CA 1
ATOM 652 C C . ALA A 1 82 ? -10.840 -2.947 2.369 1.00 90.62 82 ALA A C 1
ATOM 654 O O . ALA A 1 82 ? -11.785 -2.981 1.581 1.00 90.62 82 ALA A O 1
ATOM 655 N N . LEU A 1 83 ? -10.945 -3.306 3.644 1.00 88.75 83 LEU A N 1
ATOM 656 C CA . LEU A 1 83 ? -12.158 -3.815 4.275 1.00 88.75 83 LEU A CA 1
ATOM 657 C C . LEU A 1 83 ? -12.599 -2.832 5.353 1.00 88.75 83 LEU A C 1
ATOM 659 O O . LEU A 1 83 ? -11.854 -2.599 6.306 1.00 88.75 83 LEU A O 1
ATOM 663 N N . GLY A 1 84 ? -13.784 -2.244 5.193 1.00 88.38 84 GLY A N 1
ATOM 664 C CA . GLY A 1 84 ? -14.386 -1.380 6.206 1.00 88.38 84 GLY A CA 1
ATOM 665 C C . GLY A 1 84 ? -14.686 -2.148 7.494 1.00 88.38 84 GLY A C 1
ATOM 666 O O . GLY A 1 84 ? -15.087 -3.310 7.467 1.00 88.38 84 GLY A O 1
ATOM 667 N N . LEU A 1 85 ? -14.492 -1.504 8.636 1.00 85.38 85 LEU A N 1
ATOM 668 C CA . LEU A 1 85 ? -14.698 -2.080 9.960 1.00 85.38 85 LEU A CA 1
ATOM 669 C C . LEU A 1 85 ? -15.693 -1.243 10.756 1.00 85.38 85 LEU A C 1
ATOM 671 O O . LEU A 1 85 ? -15.885 -0.055 10.500 1.00 85.38 85 LEU A O 1
ATOM 675 N N . ASN A 1 86 ? -16.319 -1.867 11.748 1.00 80.19 86 ASN A N 1
ATOM 676 C CA . ASN A 1 86 ? -17.227 -1.168 12.648 1.00 80.19 86 ASN A CA 1
ATOM 677 C C . ASN A 1 86 ? -16.440 -0.294 13.656 1.00 80.19 86 ASN A C 1
ATOM 679 O O . ASN A 1 86 ? -15.324 -0.624 14.060 1.00 80.19 86 ASN A O 1
ATOM 683 N N . ASP A 1 87 ? -17.012 0.805 14.144 1.00 71.94 87 ASP A N 1
ATOM 684 C CA . ASP A 1 87 ? -16.338 1.734 15.068 1.00 71.94 87 ASP A CA 1
ATOM 685 C C . ASP A 1 87 ? -15.971 1.115 16.430 1.00 71.94 87 ASP A C 1
ATOM 687 O O . ASP A 1 87 ? -15.115 1.639 17.155 1.00 71.94 87 ASP A O 1
ATOM 691 N N . LYS A 1 88 ? -16.532 -0.058 16.759 1.00 66.75 88 LYS A N 1
ATOM 692 C CA . LYS A 1 88 ? -16.151 -0.866 17.934 1.00 66.75 88 LYS A CA 1
ATOM 693 C C . LYS A 1 88 ? -14.661 -1.262 17.924 1.00 66.75 88 LYS A C 1
ATOM 695 O O . LYS A 1 88 ? -14.074 -1.458 18.990 1.00 66.75 88 LYS A O 1
ATOM 700 N N . VAL A 1 89 ? -14.017 -1.269 16.752 1.00 64.44 89 VAL A N 1
ATOM 701 C CA . VAL A 1 89 ? -12.579 -1.537 16.550 1.00 64.44 89 VAL A CA 1
ATOM 702 C C . VAL A 1 89 ? -11.663 -0.520 17.229 1.00 64.44 89 VAL A C 1
ATOM 704 O O . VAL A 1 89 ? -10.587 -0.875 17.719 1.00 64.44 89 VAL A O 1
ATOM 707 N N . ARG A 1 90 ? -12.087 0.747 17.331 1.00 60.06 90 ARG A N 1
ATOM 708 C CA . ARG A 1 90 ? -11.255 1.833 17.885 1.00 60.06 90 ARG A CA 1
ATOM 709 C C . ARG A 1 90 ? -10.819 1.570 19.334 1.00 60.06 90 ARG A C 1
ATOM 711 O O . ARG A 1 90 ? -9.787 2.082 19.764 1.00 60.06 90 ARG A O 1
ATOM 718 N N . LYS A 1 91 ? -11.588 0.764 20.078 1.00 56.22 91 LYS A N 1
ATOM 719 C CA . LYS A 1 91 ? -11.325 0.415 21.484 1.00 56.22 91 LYS A CA 1
ATOM 720 C C . LYS A 1 91 ? -10.413 -0.810 21.643 1.00 56.22 91 LYS A C 1
ATOM 722 O O . LYS A 1 91 ? -9.658 -0.862 22.610 1.00 56.22 91 LYS A O 1
ATOM 727 N N . SER A 1 92 ? -10.448 -1.773 20.714 1.00 57.38 92 SER A N 1
ATOM 728 C CA . SER A 1 92 ? -9.678 -3.024 20.824 1.00 57.38 92 SER A CA 1
ATOM 729 C C . SER A 1 92 ? -8.238 -2.891 20.318 1.00 57.38 92 SER A C 1
ATOM 731 O O . SER A 1 92 ? -7.326 -3.442 20.933 1.00 57.38 92 SER A O 1
ATOM 733 N N . VAL A 1 93 ? -8.006 -2.110 19.254 1.00 58.44 93 VAL A N 1
ATOM 734 C CA . VAL A 1 93 ? -6.660 -1.896 18.686 1.00 58.44 93 VAL A CA 1
ATOM 735 C C . VAL A 1 93 ? -5.781 -1.071 19.629 1.00 58.44 93 VAL A C 1
ATOM 737 O O . VAL A 1 93 ? -4.639 -1.446 19.879 1.00 58.44 93 VAL A O 1
ATOM 740 N N . ARG A 1 94 ? -6.330 -0.007 20.238 1.00 53.59 94 ARG A N 1
ATOM 741 C CA . ARG A 1 94 ? -5.603 0.833 21.213 1.00 53.59 94 ARG A CA 1
ATOM 742 C C . ARG A 1 94 ? -5.134 0.053 22.441 1.00 53.59 94 ARG A C 1
ATOM 744 O O . ARG A 1 94 ? -4.075 0.347 22.977 1.00 53.59 94 ARG A O 1
ATOM 751 N N . ARG A 1 95 ? -5.900 -0.952 22.878 1.00 52.31 95 ARG A N 1
ATOM 752 C CA . ARG A 1 95 ? -5.521 -1.794 24.020 1.00 52.31 95 ARG A CA 1
ATOM 753 C C . ARG A 1 95 ? -4.321 -2.695 23.692 1.00 52.31 95 ARG A C 1
ATOM 755 O O . ARG A 1 95 ? -3.529 -2.982 24.578 1.00 52.31 95 ARG A O 1
ATOM 762 N N . ARG A 1 96 ? -4.159 -3.101 22.425 1.00 54.78 96 ARG A N 1
ATOM 763 C CA . ARG A 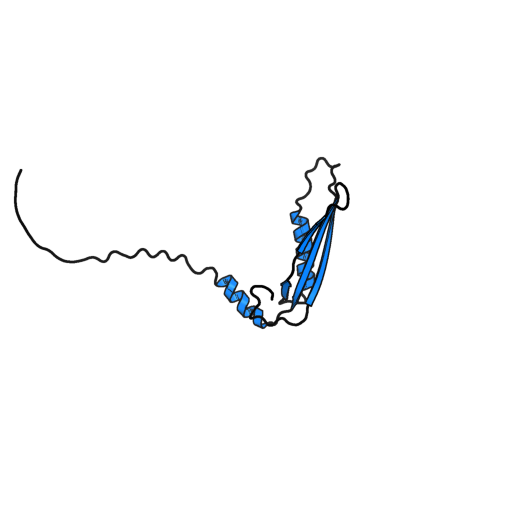1 96 ? -3.082 -4.000 21.979 1.00 54.78 96 ARG A CA 1
ATOM 764 C C . ARG A 1 96 ? -1.770 -3.284 21.657 1.00 54.78 96 ARG A C 1
ATOM 766 O O . ARG A 1 96 ? -0.724 -3.786 22.047 1.00 54.78 96 ARG A O 1
ATOM 773 N N . THR A 1 97 ? -1.799 -2.112 21.020 1.00 51.22 97 THR A N 1
ATOM 774 C CA . THR A 1 97 ? -0.562 -1.348 20.748 1.00 51.22 97 THR A CA 1
ATOM 775 C C . THR A 1 97 ? 0.050 -0.726 22.000 1.00 51.22 97 THR A C 1
ATOM 777 O O . THR A 1 97 ? 1.262 -0.567 22.056 1.00 51.22 97 THR A O 1
ATOM 780 N N . VAL A 1 98 ? -0.758 -0.416 23.019 1.00 51.31 98 VAL A N 1
ATOM 781 C CA . VAL A 1 98 ? -0.268 0.112 24.307 1.00 51.31 98 VAL A CA 1
ATOM 782 C C . VAL A 1 98 ? 0.051 -1.015 25.308 1.00 51.31 98 VAL A C 1
ATOM 784 O O . VAL A 1 98 ? 0.873 -0.831 26.197 1.00 51.31 98 VAL A O 1
ATOM 787 N N . GLY A 1 99 ? -0.550 -2.201 25.156 1.00 43.44 99 GLY A N 1
ATOM 788 C CA . GLY A 1 99 ? -0.361 -3.343 26.062 1.00 43.44 99 GLY A CA 1
ATOM 789 C C . GLY A 1 99 ? 0.867 -4.222 25.788 1.00 43.44 99 GLY A C 1
ATOM 790 O O . GLY A 1 99 ? 1.238 -5.006 26.651 1.00 43.44 99 GLY A O 1
ATOM 791 N N . ALA A 1 100 ? 1.525 -4.091 24.631 1.00 45.81 100 ALA A N 1
ATOM 792 C CA . ALA A 1 100 ? 2.736 -4.855 24.290 1.00 45.81 100 ALA A CA 1
ATOM 793 C C . ALA A 1 100 ? 4.038 -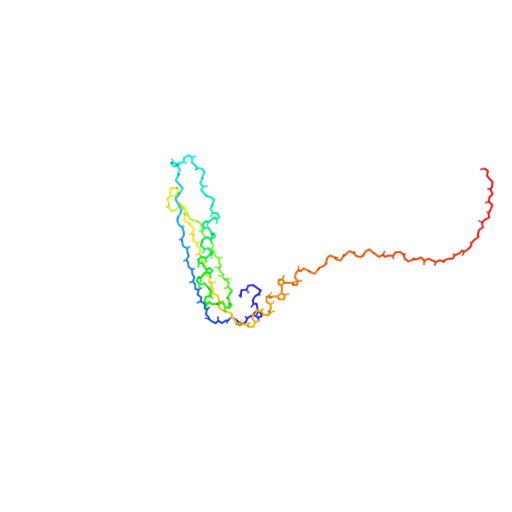4.263 24.879 1.00 45.81 100 ALA A C 1
ATOM 795 O O . ALA A 1 100 ? 5.132 -4.628 24.461 1.00 45.81 100 ALA A O 1
ATOM 796 N N . ALA A 1 101 ? 3.925 -3.348 25.844 1.00 48.56 101 ALA A N 1
ATOM 797 C CA . ALA A 1 101 ? 5.034 -2.823 26.636 1.00 48.56 101 ALA A CA 1
ATOM 798 C C . ALA A 1 101 ? 4.833 -3.150 28.128 1.00 48.56 101 ALA A C 1
ATOM 800 O O . ALA A 1 101 ? 4.918 -2.276 28.987 1.00 48.56 101 ALA A O 1
ATOM 801 N N . SER A 1 102 ? 4.522 -4.402 28.470 1.00 42.91 102 SER A N 1
ATOM 802 C CA . SER A 1 102 ? 4.532 -4.848 29.866 1.00 42.91 102 SER A CA 1
ATOM 803 C C . SER A 1 102 ? 5.918 -5.387 30.248 1.00 42.91 102 SER A C 1
ATOM 805 O O . SER A 1 102 ? 6.208 -6.555 30.029 1.00 42.91 102 SER A O 1
ATOM 807 N N . LYS A 1 103 ? 6.733 -4.475 30.802 1.00 38.50 103 LYS A N 1
ATOM 808 C CA . LYS A 1 103 ? 7.695 -4.621 31.920 1.00 38.50 103 LYS A CA 1
ATOM 809 C C . LYS A 1 103 ? 8.725 -5.781 31.870 1.00 38.50 103 LYS A C 1
ATOM 811 O O . LYS A 1 103 ? 8.324 -6.932 31.995 1.00 38.50 103 LYS A O 1
ATOM 816 N N . PRO A 1 104 ? 10.054 -5.517 31.829 1.00 42.12 104 PRO A N 1
ATOM 817 C CA . PRO A 1 104 ? 11.035 -6.549 32.162 1.00 42.12 104 PRO A CA 1
ATOM 818 C C . PRO A 1 104 ? 10.925 -6.885 33.656 1.00 42.12 104 PRO A C 1
ATOM 820 O O . PRO A 1 104 ? 11.180 -6.051 34.525 1.00 42.12 104 PRO A O 1
ATOM 823 N N . GLU A 1 105 ? 10.496 -8.107 33.951 1.00 47.62 105 GLU A N 1
ATOM 824 C CA . GLU A 1 105 ? 10.542 -8.696 35.285 1.00 47.62 105 GLU A CA 1
ATOM 825 C C . GLU A 1 105 ? 11.978 -9.156 35.561 1.00 47.62 105 GLU A C 1
ATOM 827 O O . GLU A 1 105 ? 12.406 -10.222 35.132 1.00 47.62 105 GLU A O 1
ATOM 832 N N . SER A 1 106 ? 12.754 -8.318 36.247 1.00 50.50 106 SER A N 1
ATOM 833 C CA . SER A 1 106 ? 14.011 -8.718 36.879 1.00 50.50 106 SER A CA 1
ATOM 834 C C . SER A 1 106 ? 13.917 -8.432 38.375 1.00 50.50 106 SER A C 1
ATOM 836 O O . SER A 1 106 ? 14.367 -7.391 38.854 1.00 50.50 106 SER A O 1
ATOM 838 N N . ALA A 1 107 ? 13.291 -9.347 39.111 1.00 41.69 107 ALA A N 1
ATOM 839 C CA . ALA A 1 107 ? 13.354 -9.387 40.565 1.00 41.69 107 ALA A CA 1
ATOM 840 C C . ALA A 1 107 ? 14.232 -10.578 40.966 1.00 41.69 107 ALA A C 1
ATOM 842 O O . ALA A 1 107 ? 13.804 -11.728 40.920 1.00 41.69 107 ALA A O 1
ATOM 843 N N . TRP A 1 108 ? 15.486 -10.299 41.320 1.00 41.38 108 TRP A N 1
ATOM 844 C CA . TRP A 1 108 ? 16.342 -11.269 41.998 1.00 41.38 108 TRP A CA 1
ATOM 845 C C . TRP A 1 108 ? 15.739 -11.565 43.380 1.00 41.38 108 TRP A C 1
ATOM 847 O O . TRP A 1 108 ? 15.405 -10.613 44.092 1.00 41.38 108 TRP A O 1
ATOM 857 N N . PRO A 1 109 ? 15.578 -12.835 43.788 1.00 43.47 109 PRO A N 1
ATOM 858 C CA . PRO A 1 109 ? 15.048 -13.140 45.107 1.00 43.47 109 PRO A CA 1
ATOM 859 C C . PRO A 1 109 ? 16.079 -12.757 46.174 1.00 43.47 109 PRO A C 1
ATOM 861 O O . PRO A 1 109 ? 17.212 -13.240 46.187 1.00 43.47 109 PRO A O 1
ATOM 864 N N . GLY A 1 110 ? 15.667 -11.842 47.053 1.00 40.62 110 GLY A N 1
ATOM 865 C CA . GLY A 1 110 ? 16.427 -11.395 48.209 1.00 40.62 110 GLY A CA 1
ATOM 866 C C . GLY A 1 110 ? 16.698 -12.536 49.188 1.00 40.62 110 GLY A C 1
ATOM 867 O O . GLY A 1 110 ? 15.825 -13.339 49.507 1.00 40.62 110 GLY A O 1
ATOM 868 N N . ARG A 1 111 ? 17.939 -12.578 49.670 1.00 37.44 111 ARG A N 1
ATOM 869 C CA . ARG A 1 111 ? 18.432 -13.472 50.715 1.00 37.44 111 ARG A CA 1
ATOM 870 C C . ARG A 1 111 ? 17.958 -12.947 52.075 1.00 37.44 111 ARG A C 1
ATOM 872 O O . ARG A 1 111 ? 18.469 -11.941 52.556 1.00 37.44 111 ARG A O 1
ATOM 879 N N . SER A 1 112 ? 16.963 -13.599 52.667 1.00 40.75 112 SER A N 1
ATOM 880 C CA . SER A 1 112 ? 16.507 -13.386 54.047 1.00 40.75 112 SER A CA 1
ATOM 881 C C . SER A 1 112 ? 17.513 -13.976 55.045 1.00 40.75 112 SER A C 1
ATOM 883 O O . SER A 1 112 ? 18.016 -15.077 54.831 1.00 40.75 112 SER A O 1
ATOM 885 N N . GLY A 1 113 ? 17.836 -13.229 56.104 1.00 37.91 113 GLY A N 1
ATOM 886 C CA . GLY A 1 113 ? 18.809 -13.617 57.130 1.00 37.91 113 GLY A CA 1
ATOM 887 C C . GLY A 1 113 ? 18.216 -14.263 58.390 1.00 37.91 113 GLY A C 1
ATOM 888 O O . GLY A 1 113 ? 17.008 -14.214 58.593 1.00 37.91 113 GLY A O 1
ATOM 889 N N . GLY A 1 114 ? 19.119 -14.763 59.249 1.00 36.41 114 GLY A N 1
ATOM 890 C CA . GLY A 1 114 ? 19.006 -14.728 60.720 1.00 36.41 114 GLY A CA 1
ATOM 891 C C . GLY A 1 114 ? 18.802 -16.053 61.484 1.00 36.41 114 GLY A C 1
ATOM 892 O O . GLY A 1 114 ? 17.764 -16.677 61.315 1.00 36.41 114 GLY A O 1
ATOM 893 N N . GLY A 1 115 ? 19.746 -16.359 62.401 1.00 33.47 115 GLY A N 1
ATOM 894 C CA . GLY A 1 115 ? 19.651 -17.264 63.580 1.00 33.47 115 GLY A CA 1
ATOM 895 C C . GLY A 1 115 ? 20.056 -18.729 63.329 1.00 33.47 115 GLY A C 1
ATOM 896 O O . GLY A 1 115 ? 19.666 -19.275 62.309 1.00 33.47 115 GLY A O 1
ATOM 897 N N . GLU A 1 116 ? 20.828 -19.463 64.141 1.00 35.84 116 GLU A N 1
ATOM 898 C CA . GLU A 1 116 ? 21.379 -19.331 65.505 1.00 35.84 116 GLU A CA 1
ATOM 899 C C . GLU A 1 116 ? 22.540 -20.363 65.682 1.00 35.84 116 GLU A C 1
ATOM 901 O O . GLU A 1 116 ? 22.660 -21.299 64.893 1.00 35.84 116 GLU A O 1
ATOM 906 N N . GLU A 1 117 ? 23.392 -20.128 66.691 1.00 42.47 117 GLU A N 1
ATOM 907 C CA . GLU A 1 117 ? 24.567 -20.869 67.244 1.00 42.47 117 GLU A CA 1
ATOM 908 C C . GLU A 1 117 ? 24.286 -22.345 67.699 1.00 42.47 117 GLU A C 1
ATOM 910 O O . GLU A 1 117 ? 23.132 -22.747 67.551 1.00 42.47 117 GLU A O 1
ATOM 915 N N . PRO A 1 118 ? 25.211 -23.175 68.292 1.00 49.19 118 PRO A N 1
ATOM 916 C CA . PRO A 1 118 ? 26.469 -22.855 69.012 1.00 49.19 118 PRO A CA 1
ATOM 917 C C . PRO A 1 118 ? 27.707 -23.799 68.846 1.00 49.19 118 PRO A C 1
ATOM 919 O O . PRO A 1 118 ? 27.638 -24.877 68.263 1.00 49.19 118 PRO A O 1
ATOM 922 N N . SER A 1 119 ? 28.824 -23.321 69.429 1.00 44.88 119 SER A N 1
ATOM 923 C CA . SER A 1 119 ? 29.922 -23.997 70.179 1.00 44.88 119 SER A CA 1
ATOM 924 C C . SER A 1 119 ? 30.707 -25.209 69.629 1.00 44.88 119 SER A C 1
ATOM 926 O O . SER A 1 119 ? 30.136 -26.269 69.416 1.00 44.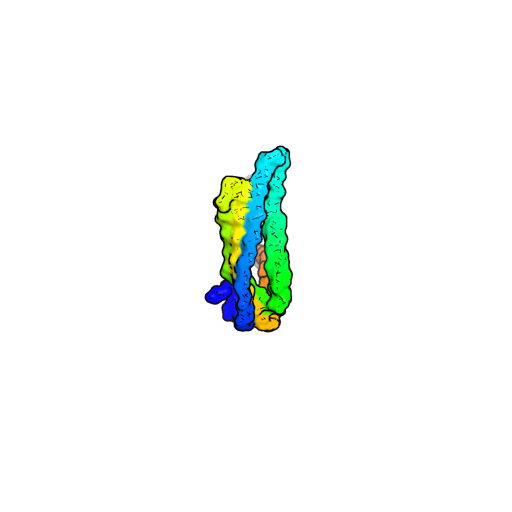88 119 SER A O 1
ATOM 928 N N . ASP A 1 120 ? 32.046 -25.069 69.548 1.00 41.72 120 ASP A N 1
ATOM 929 C CA . ASP A 1 120 ? 33.084 -25.842 70.296 1.00 41.72 120 ASP A CA 1
ATOM 930 C C . ASP A 1 120 ? 34.486 -25.672 69.631 1.00 41.72 120 ASP A C 1
ATOM 932 O O . ASP A 1 120 ? 34.638 -25.927 68.443 1.00 41.72 120 ASP A O 1
ATOM 936 N N . VAL A 1 121 ? 35.478 -24.983 70.235 1.00 51.53 121 VAL A N 1
ATOM 937 C CA . VAL A 1 121 ? 36.504 -25.423 71.230 1.00 51.53 121 VAL A CA 1
ATOM 938 C C . VAL A 1 121 ? 37.849 -25.858 70.584 1.00 51.53 121 VAL A C 1
ATOM 940 O O . VAL A 1 121 ? 37.901 -26.882 69.919 1.00 51.53 121 VAL A O 1
ATOM 943 N N . HIS A 1 122 ? 38.930 -25.113 70.924 1.00 47.16 122 HIS A N 1
ATOM 944 C CA . HIS A 1 122 ? 40.384 -25.471 70.948 1.00 47.16 122 HIS A CA 1
ATOM 945 C C . HIS A 1 122 ? 41.102 -25.729 69.592 1.00 47.16 122 HIS A C 1
ATOM 947 O O . HIS A 1 122 ? 40.480 -26.191 68.651 1.00 47.16 122 HIS A O 1
ATOM 953 N N . SER A 1 123 ? 42.404 -25.505 69.343 1.00 45.91 123 SER A N 1
ATOM 954 C CA . SER A 1 123 ? 43.584 -24.953 70.042 1.00 45.91 123 SER A CA 1
ATOM 955 C C . SER A 1 123 ? 44.730 -24.779 69.022 1.00 45.91 123 SER A C 1
ATOM 957 O O . SER A 1 123 ? 44.752 -25.487 68.020 1.00 45.91 123 SER A O 1
ATOM 959 N N . ASP A 1 124 ? 45.669 -23.877 69.331 1.00 41.16 124 ASP A N 1
ATOM 960 C CA . ASP A 1 124 ? 47.112 -23.837 69.004 1.00 41.16 124 ASP A CA 1
ATOM 961 C C . ASP A 1 124 ? 47.666 -24.559 67.755 1.00 41.16 124 ASP A C 1
ATOM 963 O O . ASP A 1 124 ? 47.686 -25.788 67.682 1.00 41.16 124 ASP A O 1
ATOM 967 N N . THR A 1 125 ? 48.319 -23.800 66.865 1.00 45.53 125 THR A N 1
ATOM 968 C CA . THR A 1 125 ? 49.792 -23.780 66.645 1.00 45.53 125 THR A CA 1
ATOM 969 C C . THR A 1 125 ? 50.138 -22.724 65.596 1.00 45.53 125 THR A C 1
ATOM 971 O O . THR A 1 125 ? 49.449 -22.682 64.552 1.00 45.53 125 THR A O 1
#

Secondary structure (DSSP, 8-state):
--TT-TTS-EEEEEEEEEEEEEEE--TTSSSPPPPTHHHHHHHHHHHHHHHGGG-SEEEEEEEEEEEEEETTEEEEEEEEEEEEE-TTHHHHHHHHHHHT-------PPP---------------